Protein AF-A0A8T5WNP2-F1 (afdb_monomer_lite)

pLDDT: mean 94.22, std 6.69, range [54.88, 98.44]

Sequence (58 aa):
MEYDLELERVAEEINTAQAKTVLIQLGDGLKPQGTEILDFLEKKTTAQIFLWLDTCYG

Structure (mmCIF, N/CA/C/O backbone):
data_AF-A0A8T5WNP2-F1
#
_entry.id   AF-A0A8T5WNP2-F1
#
loop_
_ato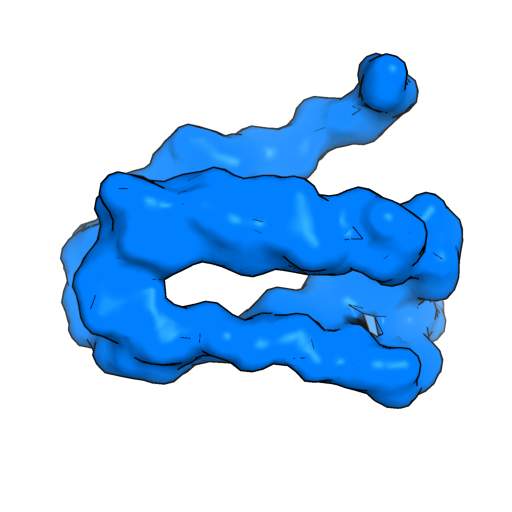m_site.group_PDB
_atom_site.id
_atom_site.type_symbol
_atom_site.label_atom_id
_atom_site.label_alt_id
_atom_site.label_comp_id
_atom_site.label_asym_id
_atom_site.label_entity_id
_atom_site.label_seq_id
_atom_site.pdbx_PDB_ins_code
_atom_site.Cartn_x
_atom_site.Cartn_y
_atom_site.Cartn_z
_atom_site.occupancy
_atom_site.B_iso_or_equiv
_atom_site.auth_seq_id
_atom_site.auth_comp_id
_atom_site.auth_asym_id
_atom_site.auth_atom_id
_atom_site.pdbx_PDB_model_num
ATOM 1 N N . MET A 1 1 ? 14.058 12.723 -6.832 1.00 54.88 1 MET A N 1
ATOM 2 C CA . MET A 1 1 ? 12.762 12.117 -7.194 1.00 54.88 1 MET A CA 1
ATOM 3 C C . MET A 1 1 ? 12.082 13.082 -8.137 1.00 54.88 1 MET A C 1
ATOM 5 O O . MET A 1 1 ? 11.992 14.249 -7.786 1.00 54.88 1 MET A O 1
ATOM 9 N N . GLU A 1 2 ? 11.734 12.643 -9.344 1.00 76.25 2 GLU A N 1
ATOM 10 C CA . GLU A 1 2 ? 11.137 13.519 -10.369 1.00 76.25 2 GLU A CA 1
ATOM 11 C C . GLU A 1 2 ? 9.596 13.500 -10.329 1.00 76.25 2 GLU A C 1
ATOM 13 O O . GLU A 1 2 ? 8.954 14.357 -10.923 1.00 76.25 2 GLU A O 1
ATOM 18 N N . TYR A 1 3 ? 9.005 12.569 -9.569 1.00 85.19 3 TYR A N 1
ATOM 19 C CA . TYR A 1 3 ? 7.559 12.418 -9.402 1.00 85.19 3 TYR A CA 1
ATOM 20 C C . TYR A 1 3 ? 7.141 12.717 -7.962 1.00 85.19 3 TYR A C 1
ATOM 22 O O . TYR A 1 3 ? 7.781 12.244 -7.020 1.00 85.19 3 TYR A O 1
ATOM 30 N N . ASP A 1 4 ? 6.058 13.474 -7.807 1.00 92.44 4 ASP A N 1
ATOM 31 C CA . ASP A 1 4 ? 5.323 13.586 -6.549 1.00 92.44 4 ASP A CA 1
ATOM 32 C C . ASP A 1 4 ? 4.296 12.448 -6.484 1.00 92.44 4 ASP A C 1
ATOM 34 O O . ASP A 1 4 ? 3.395 12.371 -7.318 1.00 92.44 4 ASP A O 1
ATOM 38 N N . LEU A 1 5 ? 4.475 11.530 -5.532 1.00 93.31 5 LEU A N 1
ATOM 39 C CA . LEU A 1 5 ? 3.603 10.366 -5.342 1.00 93.31 5 LEU A CA 1
ATOM 40 C C . LEU A 1 5 ? 2.408 10.659 -4.419 1.00 93.31 5 LEU A C 1
ATOM 42 O O . LEU A 1 5 ? 1.601 9.765 -4.176 1.00 93.31 5 LEU A O 1
ATOM 46 N N . GLU A 1 6 ? 2.311 11.876 -3.871 1.00 96.25 6 GLU A N 1
ATOM 47 C CA . GLU A 1 6 ? 1.202 12.326 -3.020 1.00 96.25 6 GLU A CA 1
ATOM 48 C C . GLU A 1 6 ? 0.898 11.383 -1.829 1.00 96.25 6 GLU A C 1
ATOM 50 O O . GLU A 1 6 ? -0.253 11.225 -1.418 1.00 96.25 6 GLU A O 1
ATOM 55 N N . LEU A 1 7 ? 1.925 10.741 -1.251 1.00 96.56 7 LEU A N 1
ATOM 56 C CA . LEU A 1 7 ? 1.750 9.651 -0.275 1.00 96.56 7 LEU A CA 1
ATOM 57 C C . LEU A 1 7 ? 0.980 10.056 0.993 1.00 96.56 7 LEU A C 1
ATOM 59 O O . LEU A 1 7 ? 0.248 9.236 1.544 1.00 96.56 7 LEU A O 1
ATOM 63 N N . GLU A 1 8 ? 1.099 11.307 1.448 1.00 97.88 8 GLU A N 1
ATOM 64 C CA . GLU A 1 8 ? 0.300 11.810 2.579 1.00 97.88 8 GLU A CA 1
ATOM 65 C C . GLU A 1 8 ? -1.201 11.813 2.246 1.00 97.88 8 GLU A C 1
ATOM 67 O O . GLU A 1 8 ? -2.005 11.351 3.055 1.00 97.88 8 GLU A O 1
ATOM 72 N N . ARG A 1 9 ? -1.581 12.237 1.029 1.00 98.12 9 ARG A N 1
ATOM 73 C CA . ARG A 1 9 ? -2.980 12.196 0.569 1.00 98.12 9 ARG A CA 1
ATOM 74 C C . ARG A 1 9 ? -3.477 10.756 0.472 1.00 98.12 9 ARG A C 1
ATOM 76 O O . ARG A 1 9 ? -4.597 10.463 0.869 1.00 98.12 9 ARG A O 1
ATOM 83 N N . VAL A 1 10 ? -2.641 9.847 -0.036 1.00 97.69 10 VAL A N 1
ATOM 84 C CA . VAL A 1 10 ? -2.979 8.416 -0.125 1.00 97.69 10 VAL A CA 1
ATOM 85 C C . VAL A 1 10 ? -3.240 7.825 1.264 1.00 97.69 10 VAL A C 1
ATOM 87 O O . VAL A 1 10 ? -4.225 7.115 1.449 1.00 97.69 10 VAL A O 1
ATOM 90 N N . ALA A 1 11 ? -2.405 8.139 2.258 1.00 98.12 11 ALA A N 1
ATOM 91 C CA . ALA A 1 11 ? -2.607 7.677 3.629 1.00 98.12 11 ALA A CA 1
ATOM 92 C C . ALA A 1 11 ? -3.893 8.240 4.259 1.00 98.12 11 ALA A C 1
ATOM 94 O O . ALA A 1 11 ? -4.617 7.511 4.942 1.00 98.12 11 ALA A O 1
ATOM 95 N N . GLU A 1 12 ? -4.194 9.521 4.024 1.00 98.44 12 GLU A N 1
ATOM 96 C CA . GLU A 1 12 ? -5.441 10.150 4.470 1.00 98.44 12 GLU A CA 1
ATOM 97 C C . GLU A 1 12 ? -6.669 9.454 3.869 1.00 98.44 12 GLU A C 1
ATOM 99 O O . GLU A 1 12 ? -7.613 9.135 4.597 1.00 98.44 12 GLU A O 1
ATOM 104 N N . GLU A 1 13 ? -6.630 9.136 2.574 1.00 98.25 13 GLU A N 1
ATOM 105 C CA . GLU A 1 13 ? -7.718 8.446 1.880 1.00 98.25 13 GLU A CA 1
ATOM 106 C C . GLU A 1 13 ? -7.926 7.024 2.422 1.00 98.25 13 GLU A C 1
ATOM 108 O O . GLU A 1 13 ? -9.054 6.628 2.707 1.00 98.25 13 GLU A O 1
ATOM 113 N N . ILE A 1 14 ? -6.845 6.267 2.651 1.00 98.25 14 ILE A N 1
ATOM 114 C CA . ILE A 1 14 ? -6.909 4.914 3.235 1.00 98.25 14 ILE A CA 1
ATOM 115 C C . ILE A 1 14 ? -7.576 4.945 4.617 1.00 98.25 14 ILE A C 1
ATOM 117 O O . ILE A 1 14 ? -8.447 4.118 4.908 1.00 98.25 14 ILE A O 1
ATOM 121 N N . ASN A 1 15 ? -7.185 5.904 5.461 1.00 98.00 15 ASN A N 1
ATOM 122 C CA . ASN A 1 15 ? -7.744 6.066 6.802 1.00 98.00 15 ASN A CA 1
ATOM 123 C C . ASN A 1 15 ? -9.216 6.505 6.754 1.00 98.00 15 ASN A C 1
ATOM 125 O O . ASN A 1 15 ? -10.040 5.962 7.491 1.00 98.00 15 ASN A O 1
ATOM 129 N N . THR A 1 16 ? -9.559 7.437 5.860 1.00 98.25 16 THR A N 1
ATOM 130 C CA . THR A 1 16 ? -10.933 7.928 5.660 1.00 98.25 16 THR A CA 1
ATOM 131 C C . THR A 1 16 ? -11.853 6.825 5.147 1.00 98.25 16 THR A C 1
ATOM 133 O O . THR A 1 16 ? -12.959 6.650 5.658 1.00 98.25 16 THR A O 1
ATOM 136 N N . ALA A 1 17 ? -11.374 6.016 4.201 1.00 97.56 17 ALA A N 1
ATOM 137 C CA . ALA A 1 17 ? -12.081 4.848 3.687 1.00 97.56 17 ALA A CA 1
ATOM 138 C C . ALA A 1 17 ? -12.157 3.690 4.700 1.00 97.56 17 ALA A C 1
ATOM 140 O O . ALA A 1 17 ? -12.854 2.705 4.451 1.00 97.56 17 ALA A O 1
ATOM 141 N N . GLN A 1 18 ? -11.437 3.780 5.827 1.00 97.38 18 GLN A N 1
ATOM 142 C CA . GLN A 1 18 ? -11.289 2.712 6.821 1.00 97.38 18 GLN A CA 1
ATOM 143 C C . GLN A 1 18 ? -10.869 1.378 6.182 1.00 97.38 18 GLN A C 1
ATOM 145 O O . GLN A 1 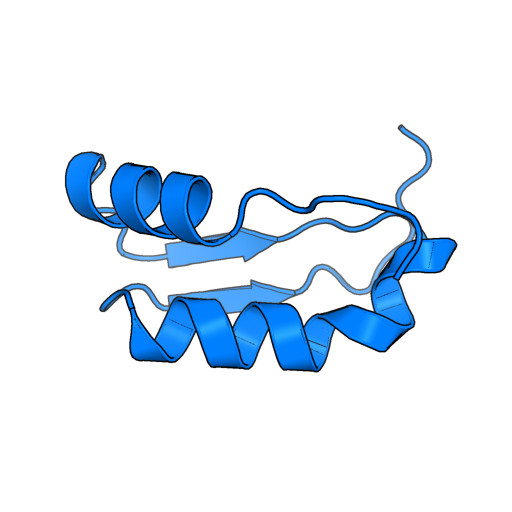18 ? -11.320 0.296 6.582 1.00 97.38 18 GLN A O 1
ATOM 150 N N . ALA A 1 19 ? -10.025 1.454 5.149 1.00 97.88 19 ALA A N 1
ATOM 151 C CA . ALA A 1 19 ? -9.599 0.283 4.407 1.00 97.88 19 ALA A CA 1
ATOM 152 C C . ALA A 1 19 ? -8.742 -0.620 5.303 1.00 97.88 19 ALA A C 1
ATOM 154 O O . ALA A 1 19 ? -7.808 -0.176 5.963 1.00 97.88 19 ALA A O 1
ATOM 155 N N . LYS A 1 20 ? -9.065 -1.915 5.326 1.00 97.56 20 LYS A N 1
ATOM 156 C CA . LYS A 1 20 ? -8.323 -2.916 6.113 1.00 97.56 20 LYS A CA 1
ATOM 157 C C . LYS A 1 20 ? -7.194 -3.562 5.318 1.00 97.56 20 LYS A C 1
ATOM 159 O O . LYS A 1 20 ? -6.227 -4.044 5.898 1.00 97.56 20 LYS A O 1
ATOM 164 N N . THR A 1 21 ? -7.333 -3.577 3.997 1.00 97.81 21 THR A N 1
ATOM 165 C CA . THR A 1 21 ? -6.394 -4.195 3.067 1.00 97.81 21 THR A CA 1
ATOM 166 C C . THR A 1 21 ? -6.293 -3.327 1.826 1.00 97.81 21 THR A C 1
ATOM 168 O O . THR A 1 21 ? -7.317 -2.939 1.266 1.00 97.81 21 THR A O 1
ATOM 171 N N . VAL A 1 22 ? -5.068 -3.032 1.406 1.00 98.06 22 VAL A N 1
ATOM 172 C CA . VAL A 1 22 ? -4.770 -2.185 0.250 1.00 98.06 22 VAL A CA 1
ATOM 173 C C . VAL A 1 22 ? -3.737 -2.894 -0.615 1.00 98.06 22 VAL A C 1
ATOM 175 O O . VAL A 1 22 ? -2.745 -3.408 -0.108 1.00 98.06 22 VAL A O 1
ATOM 178 N N . LEU A 1 23 ? -3.966 -2.919 -1.925 1.00 97.31 23 LEU A N 1
ATOM 179 C CA . LEU A 1 23 ? -3.007 -3.402 -2.914 1.00 97.31 23 LEU A CA 1
ATOM 180 C C . LEU A 1 23 ? -2.515 -2.212 -3.736 1.00 97.31 23 LEU A C 1
ATOM 182 O O . LEU A 1 23 ? -3.319 -1.465 -4.287 1.00 97.31 23 LEU A O 1
ATOM 186 N N . ILE A 1 24 ? -1.200 -2.055 -3.827 1.00 96.31 24 ILE A N 1
ATOM 187 C CA . ILE A 1 24 ? -0.542 -0.988 -4.575 1.00 96.31 24 ILE A CA 1
ATOM 188 C C . ILE A 1 24 ? -0.037 -1.558 -5.891 1.00 96.31 24 ILE A C 1
ATOM 190 O O . ILE A 1 24 ? 0.689 -2.553 -5.908 1.00 96.31 24 ILE A O 1
ATOM 194 N N . GLN A 1 25 ? -0.391 -0.903 -6.991 1.00 96.25 25 GLN A N 1
ATOM 195 C CA . GLN A 1 25 ? 0.121 -1.216 -8.315 1.00 96.25 25 GLN A CA 1
ATOM 196 C C . GLN A 1 25 ? 1.006 -0.070 -8.794 1.00 96.25 25 GLN A C 1
ATOM 198 O O . GLN A 1 25 ? 0.610 1.091 -8.754 1.00 96.25 25 GLN A O 1
ATOM 203 N N . LEU A 1 26 ? 2.213 -0.407 -9.240 1.00 94.88 26 LEU A N 1
ATOM 204 C CA . LEU A 1 26 ? 3.193 0.549 -9.743 1.00 94.88 26 LEU A CA 1
ATOM 205 C C . LEU A 1 26 ? 3.599 0.150 -11.157 1.00 94.88 26 LEU A C 1
ATOM 207 O O . LEU A 1 26 ? 3.791 -1.035 -11.443 1.00 94.88 26 LEU A O 1
ATOM 211 N N . GLY A 1 27 ? 3.776 1.145 -12.025 1.00 93.50 27 GLY A N 1
ATOM 212 C CA . GLY A 1 27 ? 4.477 0.940 -13.288 1.00 93.50 27 GLY A CA 1
ATOM 213 C C . GLY A 1 27 ? 5.910 0.461 -13.037 1.00 93.50 27 GLY A C 1
ATOM 214 O O . GLY A 1 27 ? 6.497 0.754 -11.992 1.00 93.50 27 GLY A O 1
ATOM 215 N N . ASP A 1 28 ? 6.497 -0.253 -13.998 1.00 90.69 28 ASP A N 1
ATOM 216 C CA . ASP A 1 28 ? 7.803 -0.906 -13.815 1.00 90.69 28 ASP A CA 1
ATOM 217 C C . ASP A 1 28 ? 8.924 0.065 -13.402 1.00 90.69 28 ASP A C 1
ATOM 219 O O . ASP A 1 28 ? 9.783 -0.294 -12.599 1.00 90.69 28 ASP A O 1
ATOM 223 N N . GLY A 1 29 ? 8.879 1.320 -13.867 1.00 90.62 29 GLY A N 1
ATOM 224 C CA . GLY A 1 29 ? 9.841 2.358 -13.478 1.00 90.62 29 GLY A CA 1
ATOM 225 C C . GLY A 1 29 ? 9.749 2.806 -12.012 1.00 90.62 29 GLY A C 1
ATOM 226 O O . GLY A 1 29 ? 10.724 3.324 -11.476 1.00 90.62 29 GLY A O 1
ATOM 227 N N . LEU A 1 30 ? 8.607 2.587 -11.354 1.00 92.19 30 LEU A N 1
ATOM 228 C CA . LEU A 1 30 ? 8.357 2.965 -9.957 1.00 92.19 30 LEU A CA 1
ATOM 229 C C . LEU A 1 30 ? 8.503 1.784 -8.987 1.00 92.19 30 LEU A C 1
ATOM 231 O O . LEU A 1 30 ? 8.666 1.994 -7.787 1.00 92.19 30 LEU A O 1
ATOM 235 N N . LYS A 1 31 ? 8.511 0.538 -9.480 1.00 90.56 31 LYS A N 1
ATOM 236 C CA . LYS A 1 31 ? 8.684 -0.666 -8.646 1.00 90.56 31 LYS A CA 1
ATOM 237 C C . LYS A 1 31 ? 9.916 -0.647 -7.729 1.00 90.56 31 LYS A C 1
ATOM 239 O O . LYS A 1 31 ? 9.773 -1.109 -6.598 1.00 90.56 31 LYS A O 1
ATOM 244 N N . PRO A 1 32 ? 11.089 -0.100 -8.119 1.00 91.88 32 PRO A N 1
ATOM 245 C CA . PRO A 1 32 ? 12.235 0.002 -7.210 1.00 91.88 32 PRO A CA 1
ATOM 246 C C . PRO A 1 32 ? 11.957 0.808 -5.932 1.00 91.88 32 PRO A C 1
ATOM 248 O O . PRO A 1 32 ? 12.636 0.609 -4.930 1.00 91.88 32 PRO A O 1
ATOM 251 N N . GLN A 1 33 ? 10.958 1.695 -5.955 1.00 91.69 33 GLN A N 1
ATOM 252 C CA . GLN A 1 33 ? 10.521 2.502 -4.810 1.00 91.69 33 GLN A CA 1
ATOM 253 C C . GLN A 1 33 ? 9.383 1.840 -4.018 1.00 91.69 33 GLN A C 1
ATOM 255 O O . GLN A 1 33 ? 8.949 2.376 -3.001 1.00 91.69 33 GLN A O 1
ATOM 260 N N . GLY A 1 34 ? 8.897 0.672 -4.453 1.00 94.19 34 GLY A N 1
ATOM 261 C CA . GLY A 1 34 ? 7.745 0.001 -3.853 1.00 94.19 34 GLY A CA 1
ATOM 262 C C . GLY A 1 34 ? 7.906 -0.249 -2.354 1.00 94.19 34 GLY A C 1
ATOM 263 O O . GLY A 1 34 ? 6.966 -0.016 -1.603 1.00 94.19 34 GLY A O 1
ATOM 264 N N . THR A 1 35 ? 9.101 -0.637 -1.903 1.00 94.25 35 THR A N 1
ATOM 265 C CA . THR A 1 35 ? 9.382 -0.847 -0.473 1.00 94.25 35 THR A CA 1
ATOM 266 C C . THR A 1 35 ? 9.261 0.443 0.341 1.00 94.25 35 THR A C 1
ATOM 268 O O . THR A 1 35 ? 8.655 0.428 1.404 1.00 94.25 35 THR A O 1
ATOM 271 N N . GLU A 1 36 ? 9.776 1.569 -0.163 1.00 95.31 36 GLU A N 1
ATOM 272 C CA . GLU A 1 36 ? 9.691 2.864 0.532 1.00 95.31 36 GLU A CA 1
ATOM 273 C C . GLU A 1 36 ? 8.236 3.350 0.636 1.00 95.31 36 GLU A C 1
ATOM 275 O O . GLU A 1 36 ? 7.818 3.861 1.675 1.00 95.31 36 GLU A O 1
ATOM 280 N N . ILE A 1 37 ? 7.445 3.129 -0.420 1.00 96.06 37 ILE A N 1
ATOM 281 C CA . ILE A 1 37 ? 6.009 3.434 -0.446 1.00 96.06 37 ILE A CA 1
ATOM 282 C C . ILE A 1 37 ? 5.252 2.575 0.576 1.00 96.06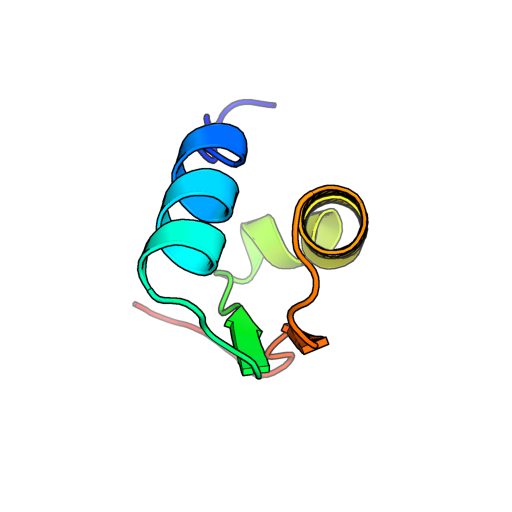 37 ILE A C 1
ATOM 284 O O . ILE A 1 37 ? 4.429 3.104 1.325 1.00 96.06 37 ILE A O 1
ATOM 288 N N . LEU A 1 38 ? 5.537 1.269 0.626 1.00 96.31 38 LEU A N 1
ATOM 289 C CA . LEU A 1 38 ? 4.940 0.355 1.603 1.00 96.31 38 LEU A CA 1
ATOM 290 C C . LEU A 1 38 ? 5.263 0.803 3.032 1.00 96.31 38 LEU A C 1
ATOM 292 O O . LEU A 1 38 ? 4.343 1.051 3.808 1.00 96.31 38 LEU A O 1
ATOM 296 N N . ASP A 1 39 ? 6.545 1.009 3.342 1.00 96.75 39 ASP A N 1
ATOM 297 C CA . ASP A 1 39 ? 7.004 1.431 4.669 1.00 96.75 39 ASP A CA 1
ATOM 298 C C . ASP A 1 39 ? 6.351 2.745 5.121 1.00 96.75 39 ASP A C 1
ATOM 300 O O . ASP A 1 39 ? 6.048 2.932 6.303 1.00 96.75 39 ASP A O 1
ATOM 304 N N . PHE A 1 40 ? 6.164 3.692 4.197 1.00 97.44 40 PHE A N 1
ATOM 305 C CA . PHE A 1 40 ? 5.510 4.961 4.493 1.00 97.44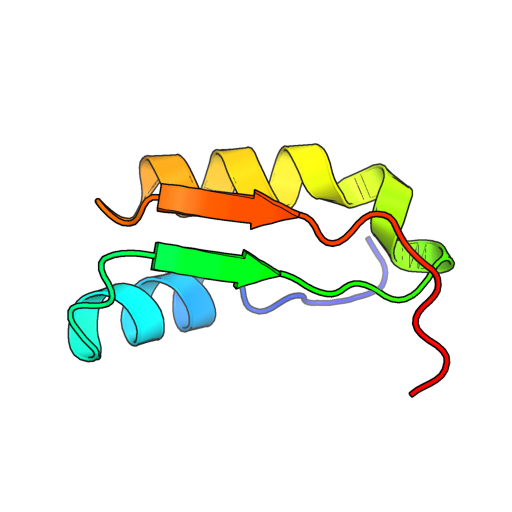 40 PHE A CA 1
ATOM 306 C C . PHE A 1 40 ? 4.036 4.761 4.869 1.00 97.44 40 PHE A C 1
ATOM 308 O O . PHE A 1 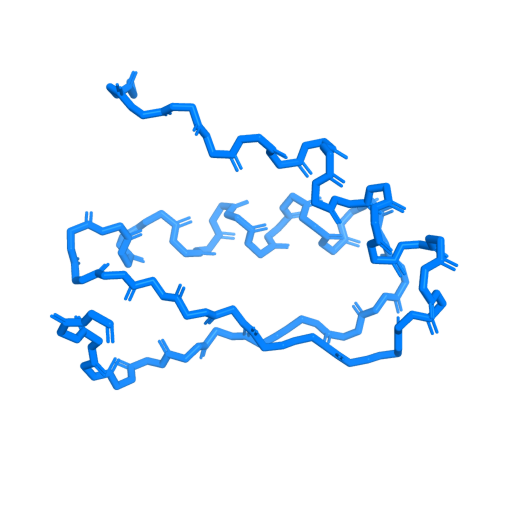40 ? 3.576 5.284 5.889 1.00 97.44 40 PHE A O 1
ATOM 315 N N . LEU A 1 41 ? 3.296 3.994 4.065 1.00 97.69 41 LEU A N 1
ATOM 316 C CA . LEU A 1 41 ? 1.858 3.798 4.247 1.00 97.69 41 LEU A CA 1
ATOM 317 C C . LEU A 1 41 ? 1.544 2.911 5.455 1.00 97.69 41 LEU A C 1
ATOM 319 O O . LEU A 1 41 ? 0.593 3.197 6.182 1.00 97.69 41 LEU A O 1
ATOM 323 N N . GLU A 1 42 ? 2.368 1.905 5.742 1.00 96.75 42 GLU A N 1
ATOM 324 C CA . GLU A 1 42 ? 2.237 1.070 6.944 1.00 96.75 42 GLU A CA 1
ATOM 325 C C . GLU A 1 42 ? 2.476 1.860 8.240 1.00 96.75 42 GLU A C 1
ATOM 327 O O . GLU A 1 42 ? 1.852 1.587 9.262 1.00 96.75 42 GLU A O 1
ATOM 332 N N . LYS A 1 43 ? 3.337 2.887 8.224 1.00 97.81 43 LYS A N 1
ATOM 333 C CA . LYS A 1 43 ? 3.542 3.765 9.395 1.00 97.81 43 LYS A CA 1
ATOM 334 C C . LYS A 1 43 ? 2.389 4.740 9.629 1.00 97.81 43 LYS A C 1
ATOM 336 O O . LYS A 1 43 ? 2.241 5.252 10.738 1.00 97.81 43 LYS A O 1
ATOM 341 N N . LYS A 1 44 ? 1.619 5.052 8.586 1.00 97.88 44 LYS A N 1
ATOM 342 C CA . LYS A 1 44 ? 0.575 6.092 8.592 1.00 97.88 44 LYS A CA 1
ATOM 343 C C . LYS A 1 44 ? -0.846 5.531 8.619 1.00 97.88 44 LYS A C 1
ATOM 345 O O . LYS A 1 44 ? -1.794 6.289 8.823 1.00 97.88 44 LYS A O 1
ATOM 350 N N . THR A 1 45 ? -1.000 4.230 8.411 1.00 97.38 45 THR A N 1
ATOM 351 C CA . THR A 1 45 ? -2.294 3.552 8.331 1.00 97.38 45 THR A CA 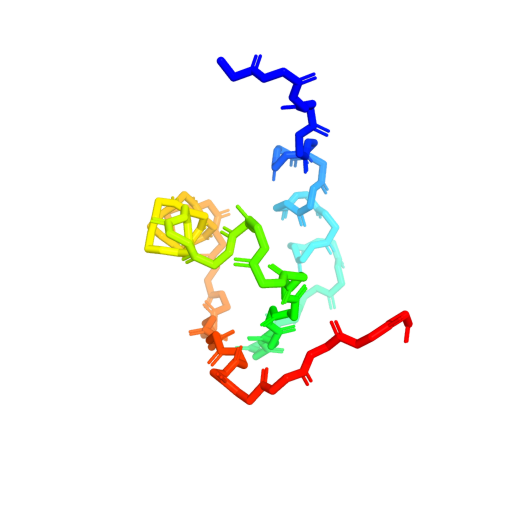1
ATOM 352 C C . THR A 1 45 ? -2.245 2.251 9.125 1.00 97.38 45 THR A C 1
ATOM 354 O O . THR A 1 45 ? -1.179 1.708 9.390 1.00 97.38 45 THR A O 1
ATOM 357 N N . THR A 1 46 ? -3.405 1.736 9.524 1.00 96.81 46 THR A N 1
ATOM 358 C CA . THR A 1 46 ? -3.517 0.404 10.150 1.00 96.81 46 THR A CA 1
ATOM 359 C C . THR A 1 46 ? -3.874 -0.685 9.137 1.00 96.81 46 THR A C 1
ATOM 361 O O . THR A 1 46 ? -4.137 -1.828 9.516 1.00 96.81 46 THR A O 1
ATOM 364 N N . ALA A 1 47 ? -3.914 -0.327 7.852 1.00 97.75 47 ALA A N 1
ATOM 365 C CA . ALA A 1 47 ? -4.241 -1.230 6.768 1.00 97.75 47 ALA A CA 1
ATOM 366 C C . ALA A 1 47 ? -3.081 -2.190 6.495 1.00 97.75 47 ALA A C 1
ATOM 368 O O . ALA A 1 47 ? -1.911 -1.823 6.577 1.00 97.75 47 ALA A O 1
ATOM 369 N N . GLN A 1 48 ? -3.409 -3.416 6.098 1.00 97.81 48 GLN A N 1
ATOM 370 C CA . GLN A 1 48 ? -2.425 -4.327 5.536 1.00 97.81 48 GLN A CA 1
ATOM 371 C C . GLN A 1 48 ? -2.149 -3.932 4.084 1.00 97.81 48 GLN A C 1
ATOM 373 O O . GLN A 1 48 ? -3.060 -3.973 3.251 1.00 97.81 48 GLN A O 1
ATOM 378 N N . ILE A 1 49 ? -0.909 -3.553 3.784 1.00 97.81 49 ILE A N 1
ATOM 379 C CA . ILE A 1 49 ? -0.507 -3.090 2.456 1.00 97.81 49 ILE A CA 1
ATOM 380 C C . ILE A 1 49 ? 0.191 -4.227 1.699 1.00 97.81 49 ILE A C 1
ATOM 382 O O . ILE A 1 49 ? 1.052 -4.919 2.233 1.00 97.81 49 ILE A O 1
ATOM 386 N N . PHE A 1 50 ? -0.168 -4.416 0.433 1.00 97.00 50 PHE A N 1
ATOM 387 C CA . PHE A 1 50 ? 0.475 -5.359 -0.478 1.00 97.00 50 PHE A CA 1
ATOM 388 C C . PHE A 1 50 ? 1.005 -4.630 -1.708 1.00 97.00 50 PHE A C 1
ATOM 390 O O . PHE A 1 50 ? 0.384 -3.683 -2.188 1.00 97.00 50 PHE A O 1
ATOM 397 N N . LEU A 1 51 ? 2.118 -5.110 -2.261 1.00 95.38 51 LEU A N 1
ATOM 398 C CA . LEU A 1 51 ? 2.650 -4.635 -3.536 1.00 95.38 51 LEU A CA 1
ATOM 399 C C . LEU A 1 51 ? 2.349 -5.647 -4.643 1.00 95.38 51 LEU A C 1
ATOM 401 O O . LEU A 1 51 ? 2.703 -6.822 -4.536 1.00 95.38 51 LEU A O 1
ATOM 405 N N . TRP A 1 52 ? 1.733 -5.187 -5.727 1.00 95.44 52 TRP A N 1
ATOM 406 C CA . TRP A 1 52 ? 1.567 -5.973 -6.943 1.00 95.44 52 TRP A CA 1
ATOM 407 C C . TRP A 1 52 ? 2.903 -6.076 -7.689 1.00 95.44 52 TRP A C 1
ATOM 409 O O . TRP A 1 52 ? 3.434 -5.077 -8.175 1.00 95.44 52 TRP A O 1
ATOM 419 N N . LEU A 1 53 ? 3.455 -7.290 -7.772 1.00 92.50 53 LEU A N 1
ATOM 420 C CA . LEU A 1 53 ? 4.770 -7.527 -8.382 1.00 92.50 53 LEU A CA 1
ATOM 421 C C . LEU A 1 53 ? 4.715 -7.811 -9.889 1.00 92.50 53 LEU A C 1
ATOM 423 O O . LEU A 1 53 ? 5.737 -7.677 -10.568 1.00 92.50 53 LEU A O 1
ATOM 427 N N . ASP A 1 54 ? 3.547 -8.166 -10.427 1.00 93.44 54 ASP A N 1
ATOM 428 C CA . ASP A 1 54 ? 3.393 -8.401 -11.864 1.00 93.44 54 ASP A CA 1
ATOM 429 C C . ASP A 1 54 ? 3.408 -7.075 -12.646 1.00 93.44 54 ASP A C 1
ATOM 431 O O . ASP A 1 54 ? 3.416 -5.973 -12.089 1.00 93.44 54 ASP A O 1
ATOM 435 N N . THR A 1 55 ? 3.487 -7.171 -13.961 1.00 90.94 55 THR A N 1
ATOM 436 C CA . THR A 1 55 ? 3.515 -6.051 -14.901 1.00 90.94 55 THR A CA 1
ATOM 437 C C . THR A 1 55 ? 2.280 -5.147 -14.778 1.00 90.94 55 THR A C 1
ATOM 439 O O . THR A 1 55 ? 1.178 -5.584 -14.441 1.00 90.94 55 THR A O 1
ATOM 442 N N . CYS A 1 56 ? 2.490 -3.851 -15.016 1.00 91.50 56 CYS A N 1
ATOM 443 C CA . CYS A 1 56 ? 1.455 -2.820 -15.070 1.00 91.50 56 CYS A CA 1
ATOM 444 C C . CYS A 1 56 ? 1.745 -1.921 -16.280 1.00 91.50 56 CYS A C 1
ATOM 446 O O . CYS A 1 56 ? 2.776 -1.246 -16.304 1.00 91.50 56 CYS A O 1
ATOM 448 N N . TYR A 1 57 ? 0.870 -1.954 -17.292 1.00 89.50 57 TYR A N 1
ATOM 449 C CA . TYR A 1 57 ? 1.050 -1.242 -18.568 1.00 89.50 57 TYR A CA 1
ATOM 450 C C . TYR A 1 57 ? 0.168 0.009 -18.718 1.00 89.50 57 TYR A C 1
ATOM 452 O O . TYR A 1 57 ? 0.290 0.708 -19.725 1.00 89.50 57 TYR A O 1
ATOM 460 N N . GLY A 1 58 ? -0.701 0.289 -17.741 1.00 81.25 58 GLY A N 1
ATOM 461 C CA . GLY A 1 58 ? -1.648 1.407 -17.753 1.00 81.25 58 GLY A CA 1
ATOM 462 C C . GLY A 1 58 ? -2.920 1.098 -16.985 1.00 81.25 58 GLY A C 1
ATOM 463 O O . GLY A 1 58 ? -3.344 -0.079 -17.021 1.00 81.25 58 GLY A O 1
#

Radius of gyration: 11.32 Å; chains: 1; bounding box: 25×22×29 Å

Secondary structure (DSSP, 8-state):
--S---HHHHHHHHHHTT-SEEEE---TTTGGGHHHHHHHHHHH-SSEEEE--S----

Foldseek 3Di:
DPDDPVLVVVLVVCVVVVAQEEEDEDAPVCVVCVVVSLVSSVVSHNHHYHYDPDHDDD